Protein AF-A0A0V0STB3-F1 (afdb_monomer_lite)

Sequence (119 aa):
LNRLLAELDELCTSSADVFEVEEQVSLIEQSFRVADALQTEVELDLEGEERQAAIDDWALCRQNYRVGKARARARMVEARGEGPIGSGSVSPGMPAVRSSNGRLPEITLPKFTGKVLEF

Structure (mmCIF, N/CA/C/O backbone):
data_AF-A0A0V0STB3-F1
#
_entry.id   AF-A0A0V0STB3-F1
#
loop_
_atom_site.group_PDB
_atom_site.id
_atom_site.type_symbol
_atom_site.label_atom_id
_atom_site.label_alt_i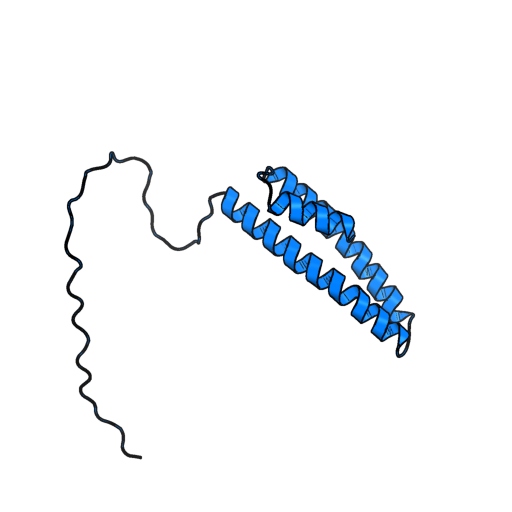d
_atom_site.label_comp_id
_atom_site.label_asym_id
_atom_site.label_entity_id
_atom_site.label_seq_id
_atom_site.pdbx_PDB_ins_code
_atom_site.Cartn_x
_atom_site.Cartn_y
_atom_site.Cartn_z
_atom_site.occupancy
_atom_site.B_iso_or_equiv
_atom_site.auth_seq_id
_atom_site.auth_comp_id
_atom_site.auth_asym_id
_atom_site.auth_atom_id
_atom_site.pdbx_PDB_model_num
ATOM 1 N N . LEU A 1 1 ? -1.224 7.876 1.155 1.00 81.69 1 LEU A N 1
ATOM 2 C CA . LEU A 1 1 ? -0.868 6.565 0.566 1.00 81.69 1 LEU A CA 1
ATOM 3 C C . LEU A 1 1 ? -1.519 6.333 -0.799 1.00 81.69 1 LEU A C 1
ATOM 5 O O . LEU A 1 1 ? -0.787 6.114 -1.749 1.00 81.69 1 LEU A O 1
ATOM 9 N N . ASN A 1 2 ? -2.843 6.470 -0.941 1.00 82.88 2 ASN A N 1
ATOM 10 C CA . ASN A 1 2 ? -3.529 6.265 -2.232 1.00 82.88 2 ASN A CA 1
ATOM 11 C C . ASN A 1 2 ? -2.978 7.122 -3.388 1.00 82.88 2 ASN A C 1
ATOM 13 O O . ASN A 1 2 ? -2.824 6.613 -4.491 1.00 82.88 2 ASN A O 1
ATOM 17 N N . ARG A 1 3 ? -2.599 8.383 -3.129 1.00 85.06 3 ARG A N 1
ATOM 18 C CA . ARG A 1 3 ? -1.936 9.233 -4.135 1.00 85.06 3 ARG A CA 1
ATOM 19 C C . ARG A 1 3 ? -0.596 8.654 -4.608 1.00 85.06 3 ARG A C 1
ATOM 21 O O . ARG A 1 3 ? -0.379 8.538 -5.802 1.00 85.06 3 ARG A O 1
ATOM 28 N N . LEU A 1 4 ? 0.250 8.211 -3.673 1.00 80.94 4 LEU A N 1
ATOM 29 C CA . LEU A 1 4 ? 1.544 7.585 -3.983 1.00 80.94 4 LEU A CA 1
ATOM 30 C C . LEU A 1 4 ? 1.372 6.270 -4.759 1.00 80.94 4 LEU A C 1
ATOM 32 O O . LEU A 1 4 ? 2.168 5.966 -5.638 1.00 80.94 4 LEU A O 1
ATOM 36 N N . LEU A 1 5 ? 0.324 5.495 -4.448 1.00 84.00 5 LEU A N 1
ATOM 37 C CA . LEU A 1 5 ? -0.010 4.269 -5.180 1.00 84.00 5 LEU A CA 1
ATOM 38 C C . LEU A 1 5 ? -0.420 4.563 -6.627 1.00 84.00 5 LEU A C 1
ATOM 40 O O . LEU A 1 5 ? -0.013 3.833 -7.525 1.00 84.00 5 LEU A O 1
ATOM 44 N N . ALA A 1 6 ? -1.193 5.628 -6.850 1.00 86.06 6 ALA A N 1
ATOM 45 C CA . ALA A 1 6 ? -1.572 6.062 -8.191 1.00 86.06 6 ALA A CA 1
ATOM 46 C C . ALA A 1 6 ? -0.360 6.570 -8.990 1.00 86.06 6 ALA A C 1
ATOM 48 O O . ALA A 1 6 ? -0.176 6.163 -10.132 1.00 86.06 6 ALA A O 1
ATOM 49 N N . GLU A 1 7 ? 0.501 7.382 -8.366 1.00 82.88 7 GLU A N 1
ATOM 50 C CA . GLU A 1 7 ? 1.758 7.855 -8.966 1.00 82.88 7 GLU A CA 1
ATOM 51 C C . GLU A 1 7 ? 2.669 6.675 -9.364 1.00 82.88 7 GLU A C 1
ATOM 53 O O . GLU A 1 7 ? 3.249 6.674 -10.448 1.00 82.88 7 GLU A O 1
ATOM 58 N N . LEU A 1 8 ? 2.761 5.629 -8.529 1.00 83.19 8 LEU A N 1
ATOM 59 C CA . LEU A 1 8 ? 3.516 4.420 -8.871 1.00 83.19 8 LEU A CA 1
ATOM 60 C C . LEU A 1 8 ? 2.915 3.685 -10.077 1.00 83.19 8 LEU A C 1
ATOM 62 O O . LEU A 1 8 ? 3.667 3.219 -10.931 1.00 83.19 8 LEU A O 1
ATOM 66 N N . ASP A 1 9 ? 1.588 3.554 -10.155 1.00 84.00 9 ASP A N 1
ATOM 67 C CA . ASP A 1 9 ? 0.941 2.872 -11.283 1.00 84.00 9 ASP A CA 1
ATOM 68 C C . ASP A 1 9 ? 1.150 3.628 -12.603 1.00 84.00 9 ASP A C 1
ATOM 70 O O . ASP A 1 9 ? 1.455 3.020 -13.630 1.00 84.00 9 ASP A O 1
ATOM 74 N N . GLU A 1 10 ? 1.090 4.959 -12.565 1.00 84.12 10 GLU A N 1
ATOM 75 C CA . GLU A 1 10 ? 1.398 5.812 -13.713 1.00 84.12 10 GLU A CA 1
ATOM 76 C C . GLU A 1 10 ? 2.850 5.620 -14.181 1.00 84.12 10 GLU A C 1
ATOM 78 O O . GLU A 1 10 ? 3.084 5.329 -15.357 1.00 84.12 10 GLU A O 1
ATOM 83 N N . LEU A 1 11 ? 3.822 5.660 -13.264 1.00 80.75 11 LEU A N 1
ATOM 84 C CA . LEU A 1 11 ? 5.234 5.396 -13.576 1.00 80.75 11 LEU A CA 1
ATOM 85 C C . LEU A 1 11 ? 5.474 3.973 -14.104 1.00 80.75 11 LEU A C 1
ATOM 87 O O . LEU A 1 11 ? 6.354 3.750 -14.931 1.00 80.75 11 LEU A O 1
ATOM 91 N N . CYS A 1 12 ? 4.667 2.998 -13.679 1.00 77.06 12 CYS A N 1
ATOM 92 C CA . CYS A 1 12 ? 4.740 1.633 -14.200 1.00 77.06 12 CYS A CA 1
ATOM 93 C C . CYS A 1 12 ? 4.211 1.499 -15.637 1.00 77.06 12 CYS A C 1
ATOM 95 O O . CYS A 1 12 ? 4.548 0.530 -16.324 1.00 77.06 12 CYS A O 1
ATOM 97 N N . THR A 1 13 ? 3.372 2.426 -16.101 1.00 80.38 13 THR A N 1
ATOM 98 C CA . THR A 1 13 ? 2.782 2.391 -17.451 1.00 80.38 13 THR A CA 1
ATOM 99 C C . THR A 1 13 ? 3.504 3.305 -18.442 1.00 80.38 13 THR A C 1
ATOM 101 O O . THR A 1 13 ? 3.529 3.001 -19.636 1.00 80.38 13 THR A O 1
ATOM 104 N N . SER A 1 14 ? 4.139 4.377 -17.968 1.00 73.81 14 SER A N 1
ATOM 105 C CA . SER A 1 14 ? 4.946 5.295 -18.779 1.00 73.81 14 SER A CA 1
ATOM 106 C C . SER A 1 14 ? 6.340 4.729 -19.087 1.00 73.81 14 SER A C 1
ATOM 108 O O . SER A 1 14 ? 6.758 3.739 -18.497 1.00 73.81 14 SER A O 1
ATOM 110 N N . SER A 1 15 ? 7.102 5.333 -20.010 1.00 65.75 15 SER A N 1
ATOM 111 C CA . SER A 1 15 ? 8.505 4.959 -20.284 1.00 65.75 15 SER A CA 1
ATOM 112 C C . SER A 1 15 ? 9.487 5.480 -19.219 1.00 65.75 15 SER A C 1
ATOM 114 O O . SER A 1 15 ? 10.592 5.886 -19.574 1.00 65.75 15 SER A O 1
ATOM 116 N N . ALA A 1 16 ? 9.067 5.529 -17.950 1.00 72.19 16 ALA A N 1
ATOM 117 C CA . ALA A 1 16 ? 9.882 6.012 -16.839 1.00 72.19 16 ALA A CA 1
ATOM 118 C C . ALA A 1 16 ? 11.181 5.207 -16.700 1.00 72.19 16 ALA A C 1
ATOM 120 O O . ALA A 1 16 ? 11.212 4.004 -17.006 1.00 72.19 16 ALA A O 1
ATOM 121 N N . ASP A 1 17 ? 12.234 5.885 -16.243 1.00 81.62 17 ASP A N 1
ATOM 122 C CA . ASP A 1 17 ? 13.533 5.264 -15.998 1.00 81.62 17 ASP A CA 1
ATOM 123 C C . ASP A 1 17 ? 13.428 4.254 -14.843 1.00 81.62 17 ASP A C 1
ATOM 125 O O . ASP A 1 17 ? 12.660 4.429 -13.894 1.00 81.62 17 ASP A O 1
ATOM 129 N N . VAL A 1 18 ? 14.205 3.171 -14.913 1.00 82.75 18 VAL A N 1
ATOM 130 C CA . VAL A 1 18 ? 14.214 2.121 -13.882 1.00 82.75 18 VAL A CA 1
ATOM 131 C C . VAL A 1 18 ? 14.560 2.697 -12.511 1.00 82.75 18 VAL A C 1
ATOM 133 O O . VAL A 1 18 ? 13.958 2.292 -11.520 1.00 82.75 18 VAL A O 1
ATOM 136 N N . PHE A 1 19 ? 15.478 3.661 -12.452 1.00 85.00 19 PHE A N 1
ATOM 137 C CA . PHE A 1 19 ? 15.886 4.317 -11.217 1.00 85.00 19 PHE A CA 1
ATOM 138 C C . PHE A 1 19 ? 14.741 5.117 -10.578 1.00 85.00 19 PHE A C 1
ATOM 140 O O . PHE A 1 19 ? 14.548 5.046 -9.367 1.00 85.00 19 PHE A O 1
ATOM 147 N N . GLU A 1 20 ? 13.931 5.813 -11.382 1.00 86.06 20 GLU A N 1
ATOM 148 C CA . GLU A 1 20 ? 12.760 6.561 -10.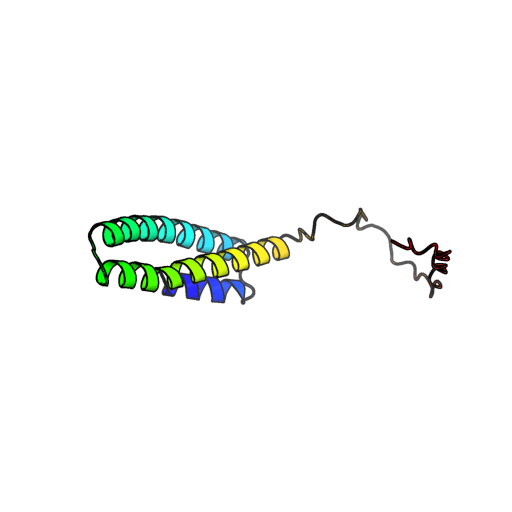898 1.00 86.06 20 GLU A CA 1
ATOM 149 C C . GLU A 1 20 ? 11.703 5.615 -10.313 1.00 86.06 20 GLU A C 1
ATOM 151 O O . GLU A 1 20 ? 11.121 5.878 -9.258 1.00 86.06 20 GLU A O 1
ATOM 156 N N . VAL A 1 21 ? 11.488 4.467 -10.964 1.00 86.25 21 VAL A N 1
ATOM 157 C CA . VAL A 1 21 ? 10.587 3.426 -10.453 1.00 86.25 21 VAL A CA 1
ATOM 158 C C . VAL A 1 21 ? 11.134 2.821 -9.151 1.00 86.25 21 VAL A C 1
ATOM 160 O O . VAL A 1 21 ? 10.365 2.604 -8.215 1.00 86.25 21 VAL A O 1
ATOM 163 N N . GLU A 1 22 ? 12.445 2.582 -9.042 1.00 88.31 22 GLU A N 1
ATOM 164 C CA . GLU A 1 22 ? 13.094 2.058 -7.827 1.00 88.31 22 GLU A CA 1
ATOM 165 C C . GLU A 1 22 ? 13.000 3.013 -6.635 1.00 88.31 22 GLU A C 1
ATOM 167 O O . GLU A 1 22 ? 12.688 2.586 -5.513 1.00 88.31 22 GLU A O 1
ATOM 172 N N . GLU A 1 23 ? 13.245 4.302 -6.866 1.00 90.94 23 GLU A N 1
ATOM 173 C CA . GLU A 1 23 ? 13.125 5.337 -5.843 1.00 90.94 23 GLU A CA 1
ATOM 174 C C . GLU A 1 23 ? 11.677 5.434 -5.347 1.00 90.94 23 GLU A C 1
ATOM 176 O O . GLU A 1 23 ? 11.426 5.373 -4.138 1.00 90.94 23 GLU A O 1
ATOM 181 N N . GLN A 1 24 ? 10.709 5.466 -6.269 1.00 88.19 24 GLN A N 1
ATOM 182 C CA . GLN A 1 24 ? 9.294 5.538 -5.911 1.00 88.19 24 GLN A CA 1
ATOM 183 C C . GLN A 1 24 ? 8.823 4.283 -5.162 1.00 88.19 24 GLN A C 1
ATOM 185 O O . GLN A 1 24 ? 8.087 4.385 -4.174 1.00 88.19 24 GLN A O 1
ATOM 190 N N . VAL A 1 25 ? 9.274 3.091 -5.575 1.00 91.06 25 VAL A N 1
ATOM 191 C CA . VAL A 1 25 ? 9.019 1.842 -4.839 1.00 91.06 25 VAL A CA 1
ATOM 192 C C . VAL A 1 25 ? 9.613 1.916 -3.430 1.00 91.06 25 VAL A C 1
ATOM 194 O O . VAL A 1 25 ? 8.966 1.515 -2.466 1.00 91.06 25 VAL A O 1
ATOM 197 N N . SER A 1 26 ? 10.813 2.463 -3.262 1.00 92.94 26 SER A N 1
ATOM 198 C CA . SER A 1 26 ? 11.435 2.584 -1.939 1.00 92.94 26 SER A CA 1
ATOM 199 C C . SER A 1 26 ? 10.647 3.525 -1.019 1.00 92.94 26 SER A C 1
ATOM 201 O O . SER A 1 26 ? 10.366 3.179 0.136 1.00 92.94 26 SER A O 1
ATOM 203 N N . LEU A 1 27 ? 10.221 4.680 -1.542 1.00 92.38 27 LEU A N 1
ATOM 204 C CA . LEU A 1 27 ? 9.424 5.665 -0.809 1.00 92.38 27 LEU A CA 1
ATOM 205 C C . LEU A 1 27 ? 8.070 5.093 -0.371 1.00 92.38 27 LEU A C 1
ATOM 207 O O . LEU A 1 27 ? 7.648 5.259 0.782 1.00 92.38 27 LEU A O 1
ATOM 211 N N . ILE A 1 28 ? 7.383 4.393 -1.276 1.00 92.69 28 ILE A N 1
ATOM 212 C CA . ILE A 1 28 ? 6.073 3.821 -0.974 1.00 92.69 28 ILE A CA 1
ATOM 21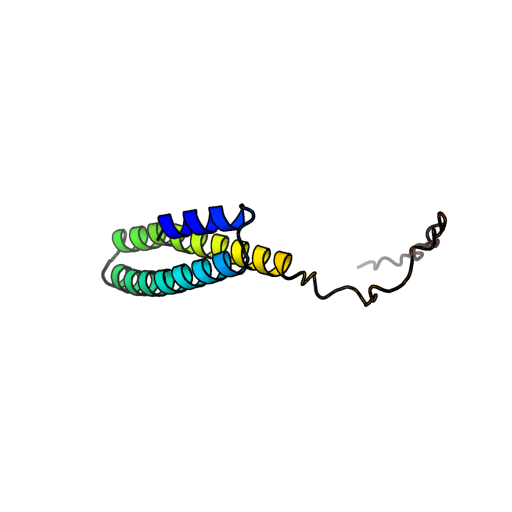3 C C . ILE A 1 28 ? 6.180 2.627 -0.029 1.00 92.69 28 ILE A C 1
ATOM 215 O O . ILE A 1 28 ? 5.337 2.490 0.852 1.00 92.69 28 ILE A O 1
ATOM 219 N N . GLU A 1 29 ? 7.221 1.796 -0.145 1.00 94.44 29 GLU A N 1
ATOM 220 C CA . GLU A 1 29 ? 7.460 0.682 0.773 1.00 94.44 29 GLU A CA 1
ATOM 221 C C . GLU A 1 29 ? 7.689 1.189 2.204 1.00 94.44 29 GLU A C 1
ATOM 223 O O . GLU A 1 29 ? 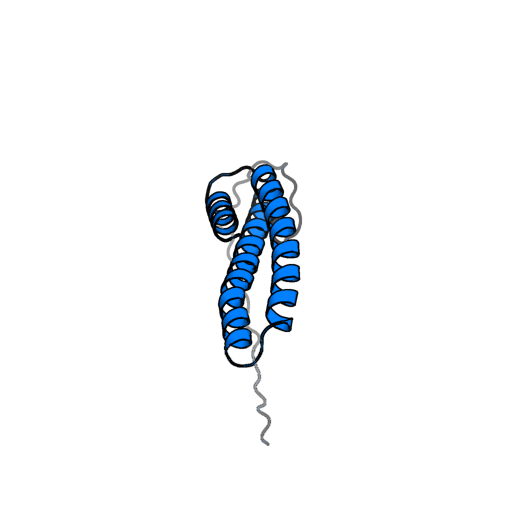7.138 0.628 3.152 1.00 94.44 29 GLU A O 1
ATOM 228 N N . GLN A 1 30 ? 8.471 2.260 2.378 1.00 95.69 30 GLN A N 1
ATOM 229 C CA . GLN A 1 30 ? 8.676 2.875 3.690 1.00 95.69 30 GLN A CA 1
ATOM 230 C C . GLN A 1 30 ? 7.380 3.467 4.248 1.00 95.69 30 GLN A C 1
ATOM 232 O O . GLN A 1 30 ? 7.006 3.159 5.380 1.00 95.69 30 GLN A O 1
ATOM 237 N N . SER A 1 31 ? 6.682 4.270 3.444 1.00 93.31 31 SER A N 1
ATOM 238 C CA . SER A 1 31 ? 5.418 4.902 3.838 1.00 93.31 31 SER A CA 1
ATOM 239 C C . SER A 1 31 ? 4.356 3.863 4.204 1.00 93.31 31 SER A C 1
ATOM 241 O O . SER A 1 31 ? 3.640 4.026 5.189 1.00 93.31 31 SER A O 1
ATOM 243 N N . PHE A 1 32 ? 4.279 2.772 3.438 1.00 94.81 32 PHE A N 1
ATOM 244 C CA . PHE A 1 32 ? 3.354 1.675 3.686 1.00 94.81 32 PHE A CA 1
ATOM 245 C C . PHE A 1 32 ? 3.661 0.968 5.004 1.00 94.81 32 PHE A C 1
ATOM 247 O O . PHE A 1 32 ? 2.743 0.747 5.778 1.00 94.81 32 PHE A O 1
ATOM 254 N N . ARG A 1 33 ? 4.932 0.657 5.304 1.00 96.12 33 ARG A N 1
ATOM 255 C CA . ARG A 1 33 ? 5.300 0.005 6.577 1.00 96.12 33 ARG A CA 1
ATOM 256 C C . ARG A 1 33 ? 4.870 0.819 7.795 1.00 96.12 33 ARG A C 1
ATOM 258 O O . ARG A 1 33 ? 4.354 0.249 8.748 1.00 96.12 33 ARG A O 1
ATOM 265 N N . VAL A 1 34 ? 5.082 2.135 7.759 1.00 97.19 34 VAL A N 1
ATOM 266 C CA . VAL A 1 34 ? 4.673 3.030 8.853 1.00 97.19 34 VAL A CA 1
ATOM 267 C C . VAL A 1 34 ? 3.151 3.064 8.974 1.00 97.19 34 VAL A C 1
ATOM 269 O O . VAL A 1 34 ? 2.624 2.910 10.070 1.00 97.19 34 VAL A O 1
ATOM 272 N N . ALA A 1 35 ? 2.444 3.224 7.854 1.00 95.88 35 ALA A N 1
ATOM 273 C CA . ALA A 1 35 ? 0.987 3.275 7.860 1.00 95.88 35 ALA A CA 1
ATOM 274 C C . ALA A 1 35 ? 0.347 1.948 8.301 1.00 95.88 35 ALA A C 1
ATOM 276 O O . ALA A 1 35 ? -0.627 1.973 9.038 1.00 95.88 35 ALA A O 1
ATOM 277 N N . ASP A 1 36 ? 0.900 0.802 7.898 1.00 96.69 36 ASP A N 1
ATOM 278 C CA . ASP A 1 36 ? 0.389 -0.529 8.254 1.00 96.69 36 ASP A CA 1
ATOM 279 C C . ASP A 1 36 ? 0.592 -0.843 9.748 1.00 96.69 36 ASP A C 1
ATOM 281 O O . ASP A 1 36 ? -0.281 -1.433 10.383 1.00 96.69 36 ASP A O 1
ATOM 285 N N . ALA A 1 37 ? 1.704 -0.383 10.336 1.00 97.12 37 ALA A N 1
ATOM 286 C CA . ALA A 1 37 ? 1.929 -0.468 11.778 1.00 97.12 37 ALA A CA 1
ATOM 287 C C . ALA A 1 37 ? 0.915 0.383 12.559 1.00 97.12 37 ALA A C 1
ATOM 289 O O . ALA A 1 37 ? 0.244 -0.134 13.447 1.00 97.12 37 ALA A O 1
ATOM 290 N N . LEU A 1 38 ? 0.741 1.652 12.172 1.00 96.81 38 LEU A N 1
ATOM 291 C CA . LEU A 1 38 ? -0.253 2.538 12.789 1.00 96.81 38 LEU A CA 1
ATOM 292 C C . LEU A 1 38 ? -1.680 2.012 12.609 1.00 96.81 38 LEU A C 1
ATOM 294 O O . LEU A 1 38 ? -2.485 2.083 13.530 1.00 96.81 38 LEU A O 1
ATOM 298 N N . GLN A 1 39 ? -1.999 1.449 11.443 1.00 97.75 39 GLN A N 1
ATOM 299 C CA . GLN A 1 39 ? -3.306 0.847 11.215 1.00 97.75 39 GLN A CA 1
ATOM 300 C C . GLN A 1 39 ? -3.534 -0.355 12.134 1.00 97.75 39 GLN A C 1
ATOM 302 O O . GLN A 1 39 ? -4.638 -0.527 12.634 1.00 97.75 39 GLN A O 1
ATOM 307 N N . THR A 1 40 ? -2.506 -1.167 12.385 1.00 96.62 40 THR A N 1
ATOM 308 C CA . THR A 1 40 ? -2.612 -2.287 13.329 1.00 96.62 40 THR A CA 1
ATOM 309 C C . THR A 1 40 ? -2.923 -1.792 14.744 1.00 96.62 40 THR A C 1
ATOM 311 O O . THR A 1 40 ? -3.725 -2.415 15.430 1.00 96.62 40 THR A O 1
ATOM 314 N N . GLU A 1 41 ? -2.342 -0.668 15.174 1.00 97.56 41 GLU A N 1
ATOM 315 C CA . GLU A 1 41 ? -2.675 -0.034 16.461 1.00 97.56 41 GLU A CA 1
ATOM 316 C C . GLU A 1 41 ? -4.138 0.436 16.489 1.00 97.56 41 GLU A C 1
ATOM 318 O O . GLU A 1 41 ? -4.876 0.070 17.399 1.00 97.56 41 GLU A O 1
ATOM 323 N N . VAL A 1 42 ? -4.600 1.129 15.442 1.00 96.19 42 VAL A N 1
ATOM 324 C CA . VAL A 1 42 ? -6.010 1.546 15.315 1.00 96.19 42 VAL A CA 1
ATOM 325 C C . VAL A 1 42 ? -6.955 0.341 15.346 1.00 96.19 42 VAL A C 1
ATOM 327 O O . VAL A 1 42 ? -7.946 0.351 16.064 1.00 96.19 42 VAL A O 1
ATOM 330 N N . GLU A 1 43 ? -6.654 -0.730 14.610 1.00 97.19 43 GLU A N 1
ATOM 331 C CA . GLU A 1 43 ? -7.460 -1.957 14.603 1.00 97.19 43 GLU A CA 1
ATOM 332 C C . GLU A 1 43 ? -7.482 -2.667 15.974 1.00 97.19 43 GLU A C 1
ATOM 334 O O . GLU A 1 43 ? -8.380 -3.474 16.212 1.00 97.19 43 GLU A O 1
ATOM 339 N N . LEU A 1 44 ? -6.504 -2.436 16.858 1.00 96.94 44 LEU A N 1
ATOM 340 C CA . LEU A 1 44 ? -6.475 -2.997 18.216 1.00 96.94 44 LEU A CA 1
ATOM 341 C C . LEU A 1 44 ? -7.266 -2.154 19.221 1.00 96.94 44 LEU A C 1
ATOM 343 O O . LEU A 1 44 ? -7.821 -2.721 20.159 1.00 96.94 44 LEU A O 1
ATOM 347 N N . ASP A 1 45 ? -7.328 -0.840 19.010 1.00 97.69 45 ASP A N 1
ATOM 348 C CA . ASP A 1 45 ? -8.075 0.095 19.860 1.00 97.69 45 ASP A CA 1
ATOM 349 C C . ASP A 1 45 ? -9.590 0.078 19.583 1.00 97.69 45 ASP A C 1
ATOM 351 O O . ASP A 1 45 ? -10.379 0.604 20.370 1.00 97.69 45 ASP A O 1
ATOM 355 N N . LEU A 1 46 ? -10.004 -0.532 18.469 1.00 97.69 46 LEU A N 1
ATOM 356 C CA . LEU A 1 46 ? -11.396 -0.664 18.045 1.00 97.69 46 LEU A CA 1
ATOM 357 C C . LEU A 1 46 ? -11.982 -2.039 18.389 1.00 97.69 46 LEU A C 1
ATOM 359 O O . LEU A 1 46 ? -11.288 -3.056 18.409 1.00 97.69 46 LEU A O 1
ATOM 363 N N . GLU A 1 47 ? -13.304 -2.099 18.554 1.00 97.69 47 GLU A N 1
ATOM 364 C CA . GLU A 1 47 ? -14.034 -3.342 18.826 1.00 97.69 47 GLU A CA 1
ATOM 365 C C . GLU A 1 47 ? -15.193 -3.570 17.843 1.00 97.69 47 GLU A C 1
ATOM 367 O O . GLU A 1 47 ? -15.669 -2.659 17.164 1.00 97.69 47 GLU A O 1
ATOM 372 N N . GLY A 1 48 ? -15.655 -4.822 17.765 1.00 97.56 48 GLY A N 1
ATOM 373 C CA . GLY A 1 48 ? -16.869 -5.195 17.039 1.00 97.56 48 GLY A CA 1
ATOM 374 C C . GLY A 1 48 ? -16.884 -4.763 15.569 1.00 97.56 48 GLY A C 1
ATOM 375 O O . GLY A 1 48 ? -15.955 -5.041 14.810 1.00 97.56 48 GLY A O 1
ATOM 376 N N . GLU A 1 49 ? -17.976 -4.113 15.167 1.00 98.00 49 GLU A N 1
ATOM 377 C CA . GLU A 1 49 ? -18.201 -3.665 13.788 1.00 98.00 49 GLU A CA 1
ATOM 378 C C . GLU A 1 49 ? -17.232 -2.557 13.361 1.00 98.00 49 GLU A C 1
ATOM 380 O O . GLU A 1 49 ? -16.816 -2.533 12.206 1.00 98.00 49 GLU A O 1
ATOM 385 N N . GLU A 1 50 ? -16.820 -1.680 14.280 1.00 97.00 50 GLU A N 1
ATOM 386 C CA . GLU A 1 50 ? -15.901 -0.575 13.980 1.00 97.00 50 GLU A CA 1
ATOM 387 C C . GLU A 1 50 ? -14.511 -1.102 13.612 1.00 97.00 50 GLU A C 1
ATOM 389 O O . GLU A 1 50 ? -13.915 -0.688 12.616 1.00 97.00 50 GLU A O 1
ATOM 394 N N . ARG A 1 51 ? -14.038 -2.111 14.354 1.00 97.94 51 ARG A N 1
ATOM 395 C CA . ARG A 1 51 ? -12.807 -2.830 14.019 1.00 97.94 51 ARG A CA 1
ATOM 396 C C . ARG A 1 51 ? -12.902 -3.508 12.657 1.00 97.94 51 ARG A C 1
ATOM 398 O O . ARG A 1 51 ? -11.963 -3.434 11.868 1.00 97.94 51 ARG A O 1
ATOM 405 N N . GLN A 1 52 ? -14.020 -4.180 12.384 1.00 98.12 52 GLN A N 1
ATOM 406 C CA . GLN A 1 52 ? -14.207 -4.879 11.115 1.00 98.12 52 GLN A CA 1
ATOM 407 C C . GLN A 1 52 ? -14.231 -3.898 9.935 1.00 98.12 52 GLN A C 1
ATOM 409 O O . GLN A 1 52 ? -13.564 -4.146 8.934 1.00 98.12 52 GLN A O 1
ATOM 414 N N . ALA A 1 53 ? -14.902 -2.753 10.082 1.00 96.31 53 ALA A N 1
ATOM 415 C CA . ALA A 1 53 ? -14.901 -1.694 9.080 1.00 96.31 53 ALA A CA 1
ATOM 416 C C . ALA A 1 53 ? -13.484 -1.155 8.818 1.00 96.31 53 ALA A C 1
ATOM 418 O O . ALA A 1 53 ? -13.077 -1.047 7.665 1.00 96.31 53 ALA A O 1
ATOM 419 N N . ALA A 1 54 ? -12.692 -0.904 9.868 1.00 95.62 54 ALA A N 1
ATOM 420 C CA . ALA A 1 54 ? -11.305 -0.458 9.723 1.00 95.62 54 ALA A CA 1
ATOM 421 C C . ALA A 1 54 ? -10.419 -1.494 8.998 1.00 95.62 54 ALA A C 1
ATOM 423 O O . ALA A 1 54 ? -9.593 -1.130 8.154 1.00 95.62 54 ALA A O 1
ATOM 424 N N . ILE A 1 55 ? -10.607 -2.787 9.291 1.00 96.94 55 ILE A N 1
ATOM 425 C CA . ILE A 1 55 ? -9.916 -3.889 8.605 1.00 96.94 55 ILE A CA 1
ATOM 426 C C . ILE A 1 55 ? -10.287 -3.917 7.119 1.00 96.94 55 ILE A C 1
ATOM 428 O O . ILE A 1 55 ? -9.394 -4.042 6.270 1.00 96.94 55 ILE A O 1
ATOM 432 N N . ASP A 1 56 ? -11.579 -3.822 6.810 1.00 96.75 56 ASP A N 1
ATOM 433 C CA . ASP A 1 56 ? -12.104 -3.910 5.448 1.00 96.75 56 ASP A CA 1
ATOM 434 C C . ASP A 1 56 ? -11.665 -2.703 4.607 1.00 96.75 56 ASP A C 1
ATOM 436 O O . ASP A 1 56 ? -11.148 -2.874 3.497 1.00 96.75 56 ASP A O 1
ATOM 440 N N . ASP A 1 57 ? -11.742 -1.496 5.170 1.00 94.25 57 ASP A N 1
ATOM 441 C CA . ASP A 1 57 ? -11.266 -0.266 4.535 1.00 94.25 57 ASP A CA 1
ATOM 442 C C . ASP A 1 57 ? -9.766 -0.347 4.217 1.00 94.25 57 ASP A C 1
ATOM 444 O O . ASP A 1 57 ? -9.319 -0.010 3.110 1.00 94.25 57 ASP A O 1
ATOM 448 N N . TRP A 1 58 ? -8.957 -0.860 5.150 1.00 96.06 58 TRP A N 1
ATOM 449 C CA . TRP A 1 58 ? -7.522 -1.010 4.924 1.00 96.06 58 TRP A CA 1
ATOM 450 C C . TRP A 1 58 ? -7.166 -2.189 4.007 1.00 96.06 58 TRP A C 1
ATOM 452 O O . TRP A 1 58 ? -6.130 -2.169 3.332 1.00 96.06 58 TRP A O 1
ATOM 462 N N . ALA A 1 59 ? -8.015 -3.218 3.915 1.00 96.00 59 ALA A N 1
ATOM 463 C CA . ALA A 1 59 ? -7.790 -4.374 3.046 1.00 96.00 59 ALA A CA 1
ATOM 464 C C . ALA A 1 59 ? -7.611 -3.964 1.577 1.00 96.00 59 ALA A C 1
ATOM 466 O O . ALA A 1 59 ? -6.693 -4.465 0.914 1.00 96.00 59 ALA A O 1
ATOM 467 N N . LEU A 1 60 ? -8.406 -2.999 1.104 1.00 90.81 60 LEU A N 1
ATOM 468 C CA . LEU A 1 60 ? -8.271 -2.443 -0.242 1.00 90.81 60 LEU A CA 1
ATOM 469 C C . LEU A 1 60 ? -6.905 -1.770 -0.441 1.00 90.81 60 LEU A C 1
ATOM 471 O O . LEU A 1 60 ? -6.238 -1.983 -1.456 1.00 90.81 60 LEU A O 1
ATOM 475 N N . CYS A 1 61 ? -6.438 -1.005 0.548 1.00 90.94 61 CYS A N 1
ATOM 476 C CA . CYS A 1 61 ? -5.133 -0.351 0.478 1.00 90.94 61 CYS A CA 1
ATOM 477 C C . CYS A 1 61 ? -3.985 -1.373 0.412 1.00 90.94 61 CYS A C 1
ATOM 479 O O . CYS A 1 61 ? -3.098 -1.275 -0.444 1.00 90.94 61 CYS A O 1
ATOM 481 N N . ARG A 1 62 ? -4.046 -2.422 1.246 1.00 94.31 62 ARG A N 1
ATOM 482 C CA . ARG A 1 62 ? -3.081 -3.534 1.237 1.00 94.31 62 ARG A CA 1
ATOM 483 C C . ARG A 1 62 ? -3.065 -4.266 -0.105 1.00 94.31 62 ARG A C 1
ATOM 485 O O . ARG A 1 62 ? -1.996 -4.644 -0.585 1.00 94.31 62 ARG A O 1
ATOM 492 N N . GLN A 1 63 ? -4.227 -4.487 -0.718 1.00 94.69 63 GLN A N 1
ATOM 493 C CA . GLN A 1 63 ? -4.323 -5.109 -2.040 1.00 94.69 63 GLN A CA 1
ATOM 494 C C . GLN A 1 63 ? -3.662 -4.240 -3.116 1.00 94.69 63 GLN A C 1
ATOM 496 O O . GLN A 1 63 ? -2.789 -4.732 -3.833 1.00 94.69 63 GLN A O 1
ATOM 501 N N . ASN A 1 64 ? -4.020 -2.957 -3.186 1.00 91.31 64 ASN A N 1
ATOM 502 C CA . ASN A 1 64 ? -3.482 -2.024 -4.177 1.00 91.31 64 ASN A CA 1
ATOM 503 C C . ASN A 1 64 ? -1.960 -1.902 -4.078 1.00 91.31 64 ASN A C 1
ATOM 505 O O . ASN A 1 64 ? -1.265 -1.949 -5.092 1.00 91.31 64 ASN A O 1
ATOM 509 N N . TYR A 1 65 ? -1.426 -1.841 -2.858 1.00 92.69 65 TYR A N 1
ATOM 510 C CA . TYR A 1 65 ? 0.015 -1.849 -2.632 1.00 92.69 65 TYR A CA 1
ATOM 511 C C . TYR A 1 65 ? 0.696 -3.117 -3.159 1.00 92.69 65 TYR A C 1
ATOM 513 O O . TYR A 1 65 ? 1.702 -3.017 -3.862 1.00 92.69 65 TYR A O 1
ATOM 521 N N . ARG A 1 66 ? 0.149 -4.312 -2.884 1.00 94.44 66 ARG A N 1
ATOM 522 C CA . ARG A 1 66 ? 0.721 -5.573 -3.395 1.00 94.44 66 ARG A CA 1
ATOM 523 C C . ARG A 1 66 ? 0.742 -5.606 -4.922 1.00 94.44 66 ARG A C 1
ATOM 525 O O . ARG A 1 66 ? 1.759 -5.983 -5.500 1.00 94.44 66 ARG A O 1
ATOM 532 N N . VAL A 1 67 ? -0.355 -5.197 -5.559 1.00 93.31 67 VAL A N 1
ATOM 533 C CA . VAL A 1 67 ? -0.479 -5.173 -7.024 1.00 93.31 67 VAL A CA 1
ATOM 534 C C . VAL A 1 67 ? 0.496 -4.169 -7.640 1.00 93.31 67 VAL A C 1
ATOM 536 O O . VAL A 1 67 ? 1.272 -4.546 -8.517 1.00 93.31 67 VAL A O 1
ATOM 539 N N . GLY A 1 68 ? 0.513 -2.925 -7.152 1.00 90.31 68 GLY A N 1
ATOM 540 C CA . GLY A 1 68 ? 1.407 -1.880 -7.659 1.00 90.31 68 GLY A CA 1
ATOM 541 C C . GLY A 1 68 ? 2.882 -2.249 -7.494 1.00 90.31 68 GLY A C 1
ATOM 542 O O . GLY A 1 68 ? 3.663 -2.159 -8.439 1.00 90.31 68 GLY A O 1
ATOM 543 N N . LYS A 1 69 ? 3.257 -2.785 -6.328 1.00 90.88 69 LYS A N 1
ATOM 544 C CA . LYS A 1 69 ? 4.620 -3.265 -6.065 1.00 90.88 69 LYS A CA 1
ATOM 545 C C . LYS A 1 69 ? 5.029 -4.414 -6.988 1.00 90.88 69 LYS A C 1
ATOM 547 O O . LYS A 1 69 ? 6.164 -4.437 -7.462 1.00 90.88 69 LYS A O 1
ATOM 552 N N . ALA A 1 70 ? 4.138 -5.374 -7.237 1.00 90.94 70 ALA A N 1
ATOM 553 C CA . ALA A 1 70 ? 4.416 -6.478 -8.154 1.00 90.94 70 ALA A CA 1
ATOM 554 C C . ALA A 1 70 ? 4.609 -5.979 -9.594 1.00 90.94 70 ALA A C 1
ATOM 556 O O . ALA A 1 70 ? 5.550 -6.400 -10.263 1.00 90.94 70 ALA A O 1
ATOM 557 N N . ARG A 1 71 ? 3.766 -5.041 -10.041 1.00 91.50 71 ARG A N 1
ATOM 558 C CA . ARG A 1 71 ? 3.861 -4.424 -11.368 1.00 91.50 71 ARG A CA 1
ATOM 559 C C . ARG A 1 71 ? 5.174 -3.663 -11.551 1.00 91.50 71 ARG A C 1
ATOM 561 O O . ARG A 1 71 ? 5.865 -3.888 -12.540 1.00 91.50 71 ARG A O 1
ATOM 568 N N . ALA A 1 72 ? 5.554 -2.843 -10.572 1.00 89.56 72 ALA A N 1
ATOM 569 C CA . ALA A 1 72 ? 6.825 -2.125 -10.590 1.00 89.56 72 ALA A CA 1
ATOM 570 C C . ALA A 1 72 ? 8.011 -3.094 -10.685 1.00 89.56 72 ALA A C 1
ATOM 572 O O . ALA A 1 72 ? 8.897 -2.921 -11.516 1.00 89.56 72 ALA A O 1
ATOM 573 N N . ARG A 1 73 ? 7.995 -4.177 -9.896 1.00 88.50 73 ARG A N 1
ATOM 574 C CA . ARG A 1 73 ? 9.036 -5.217 -9.942 1.00 88.50 73 ARG A CA 1
ATOM 575 C C . ARG A 1 73 ? 9.124 -5.909 -11.294 1.00 88.50 73 ARG A C 1
ATOM 577 O O . ARG A 1 73 ? 10.230 -6.068 -11.796 1.00 88.50 73 ARG A O 1
ATOM 584 N N . ALA A 1 74 ? 7.993 -6.283 -11.885 1.00 88.50 74 ALA A N 1
ATOM 585 C CA . ALA A 1 74 ? 7.969 -6.890 -13.213 1.00 88.50 74 ALA A CA 1
ATOM 586 C C . ALA A 1 74 ? 8.601 -5.961 -14.261 1.00 88.50 74 ALA A C 1
ATOM 588 O O . ALA A 1 74 ? 9.492 -6.382 -14.995 1.00 88.50 74 ALA A O 1
ATOM 589 N N . ARG A 1 75 ? 8.236 -4.674 -14.249 1.00 85.19 75 ARG A N 1
ATOM 590 C CA . ARG A 1 75 ? 8.797 -3.670 -15.160 1.00 85.19 75 ARG A CA 1
ATOM 591 C C . ARG A 1 75 ? 10.309 -3.502 -15.003 1.00 85.19 75 ARG A C 1
ATOM 593 O O . ARG A 1 75 ? 11.026 -3.429 -15.995 1.00 85.19 75 ARG A O 1
ATOM 600 N N . MET A 1 76 ? 10.804 -3.451 -13.767 1.00 85.56 76 MET A N 1
ATOM 601 C CA . MET A 1 76 ? 12.243 -3.341 -13.506 1.00 85.56 76 MET A CA 1
ATOM 602 C C . MET A 1 76 ? 13.010 -4.564 -14.032 1.00 85.56 76 MET A C 1
ATOM 604 O O . MET A 1 76 ? 14.091 -4.403 -14.591 1.00 85.56 76 MET A O 1
ATOM 608 N N . VAL A 1 77 ? 12.449 -5.773 -13.902 1.00 87.00 77 VAL A N 1
ATOM 609 C CA . VAL A 1 77 ? 13.035 -7.011 -14.453 1.00 87.00 77 VAL A CA 1
ATOM 610 C C . VAL A 1 77 ? 13.068 -6.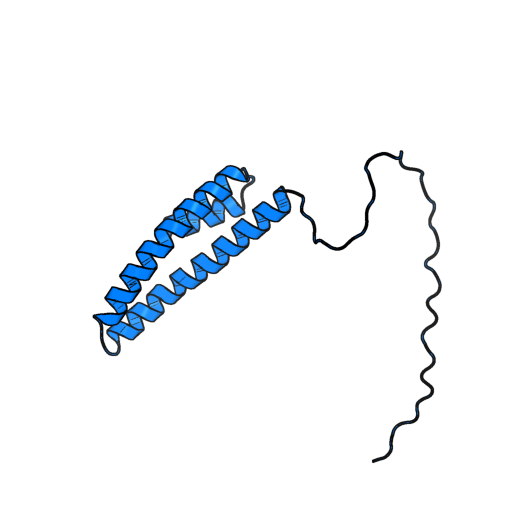974 -15.985 1.00 87.00 77 VAL A C 1
ATOM 612 O O . VAL A 1 77 ? 14.110 -7.247 -16.580 1.00 87.00 77 VAL A O 1
ATOM 615 N N . GLU A 1 78 ? 11.965 -6.571 -16.624 1.00 84.56 78 GLU A N 1
ATOM 616 C CA . GLU A 1 78 ? 11.884 -6.418 -18.084 1.00 84.56 78 GLU A CA 1
ATOM 617 C C . GLU A 1 78 ? 12.918 -5.413 -18.611 1.00 84.56 78 GLU A C 1
ATOM 619 O O . GLU A 1 78 ? 13.637 -5.701 -19.569 1.00 84.56 78 GLU A O 1
ATOM 624 N N . ALA A 1 79 ? 13.040 -4.254 -17.959 1.00 82.62 79 ALA A N 1
ATOM 625 C CA . ALA A 1 79 ? 13.954 -3.192 -18.369 1.00 82.62 79 ALA A CA 1
ATOM 626 C C . ALA A 1 79 ? 15.437 -3.560 -18.193 1.00 82.62 79 ALA A C 1
ATOM 628 O O . ALA A 1 79 ? 16.283 -3.102 -18.960 1.00 82.62 79 ALA A O 1
ATOM 629 N N . ARG A 1 80 ? 15.763 -4.422 -17.222 1.00 82.25 80 ARG A N 1
ATOM 630 C CA . ARG A 1 80 ? 17.122 -4.953 -17.016 1.00 82.25 80 ARG A CA 1
ATOM 631 C C . ARG A 1 80 ? 17.522 -5.998 -18.066 1.00 82.25 80 ARG A C 1
ATOM 633 O O . ARG A 1 80 ? 18.684 -6.391 -18.114 1.00 82.25 80 ARG A O 1
ATOM 640 N N . GLY A 1 81 ? 16.591 -6.439 -18.919 1.00 69.38 81 GLY A N 1
ATOM 641 C CA . GLY A 1 81 ? 16.843 -7.484 -19.915 1.00 69.38 81 GLY A CA 1
ATOM 642 C C . GLY A 1 81 ? 17.062 -8.867 -19.295 1.00 69.38 81 GLY A C 1
ATOM 643 O O . GLY A 1 81 ? 17.516 -9.787 -19.976 1.00 69.38 81 GLY A O 1
ATOM 644 N N . GLU A 1 82 ? 16.727 -9.028 -18.013 1.00 61.69 82 GLU A N 1
ATOM 645 C CA . GLU A 1 82 ? 16.729 -10.305 -17.310 1.00 61.69 82 GLU A CA 1
ATOM 646 C C . GLU A 1 82 ? 15.479 -11.080 -17.741 1.00 61.69 82 GLU A C 1
ATOM 648 O O . GLU A 1 82 ? 14.471 -11.161 -17.041 1.00 61.69 82 GLU A O 1
ATOM 653 N N . GLY A 1 83 ? 15.519 -11.608 -18.967 1.00 55.56 83 GLY A N 1
ATOM 654 C CA . GLY A 1 83 ? 14.523 -12.561 -19.443 1.00 55.56 83 GLY A CA 1
ATOM 655 C C . GLY A 1 83 ? 14.454 -13.783 -18.517 1.00 55.56 83 GLY A C 1
ATOM 656 O O . GLY A 1 83 ? 15.386 -14.019 -17.742 1.00 55.56 83 GLY A O 1
ATOM 657 N N . PRO A 1 84 ? 13.375 -14.587 -18.586 1.00 54.34 84 PRO A N 1
ATOM 658 C CA . PRO A 1 84 ? 13.218 -15.763 -17.738 1.00 54.34 84 PRO A CA 1
ATOM 659 C C . PRO A 1 84 ? 14.506 -16.588 -17.762 1.00 54.34 84 PRO A C 1
ATOM 661 O O . PRO A 1 84 ? 14.985 -16.935 -18.844 1.00 54.34 84 PRO A O 1
ATOM 664 N N . ILE A 1 85 ? 15.081 -16.873 -16.588 1.00 60.84 85 ILE A N 1
ATOM 665 C CA . ILE A 1 85 ? 16.243 -17.758 -16.443 1.00 60.84 85 ILE A CA 1
ATOM 666 C C . ILE A 1 85 ? 15.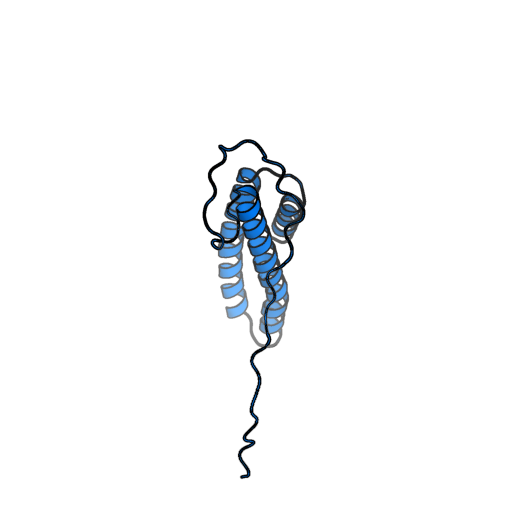809 -19.133 -16.959 1.00 60.84 85 ILE A C 1
ATOM 668 O O . ILE A 1 85 ? 15.214 -19.931 -16.241 1.00 60.84 85 ILE A O 1
ATOM 672 N N . GLY A 1 86 ? 15.997 -19.358 -18.254 1.00 53.19 86 GLY A N 1
ATOM 673 C CA . GLY A 1 86 ? 15.284 -20.418 -18.944 1.00 53.19 86 GLY A CA 1
ATOM 674 C C . GLY A 1 86 ? 15.368 -20.330 -20.459 1.00 53.19 86 GLY A C 1
ATOM 675 O O . GLY A 1 86 ? 14.363 -20.521 -21.126 1.00 53.19 86 GLY A O 1
ATOM 676 N N . SER A 1 87 ? 16.548 -20.064 -21.017 1.00 46.44 87 SER A N 1
ATOM 677 C CA . SER A 1 87 ? 16.948 -20.664 -22.295 1.00 46.44 87 SER A CA 1
ATOM 678 C C . SER A 1 87 ? 18.444 -20.460 -22.509 1.00 46.44 87 SER A C 1
ATOM 680 O O . SER A 1 87 ? 18.978 -19.387 -22.246 1.00 46.44 87 SER A O 1
ATOM 682 N N . GLY A 1 88 ? 19.119 -21.517 -22.953 1.00 47.84 88 GLY A N 1
ATOM 683 C CA . GLY A 1 88 ? 20.564 -21.568 -23.134 1.00 47.84 88 GLY A CA 1
ATOM 684 C C . GLY A 1 88 ? 21.139 -20.482 -24.049 1.00 47.84 88 GLY A C 1
ATOM 685 O O . GLY A 1 88 ? 20.479 -19.944 -24.934 1.00 47.84 88 GLY A O 1
ATOM 686 N N . SER A 1 89 ? 22.416 -20.213 -23.788 1.00 51.94 89 SER A N 1
ATOM 687 C CA . SER A 1 89 ? 23.340 -19.293 -24.450 1.00 51.94 89 SER A CA 1
ATOM 688 C C . SER A 1 89 ? 23.156 -19.094 -25.957 1.00 51.94 89 SER A C 1
ATOM 690 O O . SER A 1 89 ? 23.149 -20.070 -26.706 1.00 51.94 89 SER A O 1
ATOM 692 N N . VAL A 1 90 ? 23.268 -17.842 -26.411 1.00 41.06 90 VAL A N 1
ATOM 693 C CA . VAL A 1 90 ? 24.023 -17.519 -27.635 1.00 41.06 90 VAL A CA 1
ATOM 694 C C . VAL A 1 90 ? 24.580 -16.094 -27.566 1.00 41.06 90 VAL A C 1
ATOM 696 O O . VAL A 1 90 ? 23.839 -15.122 -27.453 1.00 41.06 90 VAL A O 1
ATOM 699 N N . SER A 1 91 ? 25.909 -15.992 -27.612 1.00 43.81 91 SER A N 1
ATOM 700 C CA . SER A 1 91 ? 26.685 -14.749 -27.651 1.00 43.81 91 SER A CA 1
ATOM 701 C C . SER A 1 91 ? 26.375 -13.903 -28.902 1.00 43.81 91 SER A C 1
ATOM 703 O O . SER A 1 91 ? 26.185 -14.469 -29.982 1.00 43.81 91 SER A O 1
ATOM 705 N N . PRO A 1 92 ? 26.400 -12.558 -28.820 1.00 46.69 92 PRO A N 1
ATOM 706 C CA . PRO A 1 92 ? 26.140 -11.678 -29.956 1.00 46.69 92 PRO A CA 1
ATOM 707 C C . PRO A 1 92 ? 27.420 -11.519 -30.785 1.00 46.69 92 PRO A C 1
ATOM 709 O O . PRO A 1 92 ? 28.234 -10.636 -30.532 1.00 46.69 92 PRO A O 1
ATOM 712 N N . GLY A 1 93 ? 27.653 -12.412 -31.747 1.00 44.00 93 GLY A N 1
ATOM 713 C CA . GLY A 1 93 ? 28.898 -12.359 -32.522 1.00 44.00 93 GLY A CA 1
ATOM 714 C C . GLY A 1 93 ? 28.933 -13.104 -33.851 1.00 44.00 93 GLY A C 1
ATOM 715 O O . GLY A 1 93 ? 30.025 -13.312 -34.366 1.00 44.00 93 GLY A O 1
ATOM 716 N N . MET A 1 94 ? 27.798 -13.510 -34.427 1.00 46.16 94 MET A N 1
ATOM 717 C CA . MET A 1 94 ? 27.791 -14.185 -35.732 1.00 46.16 94 MET A CA 1
ATOM 718 C C . MET A 1 94 ? 26.834 -13.504 -36.719 1.00 46.16 94 MET A C 1
ATOM 720 O O . MET A 1 94 ? 25.685 -13.241 -36.359 1.00 46.16 94 MET A O 1
ATOM 724 N N . PRO A 1 95 ? 27.281 -13.206 -37.957 1.00 43.56 95 PRO A N 1
ATOM 725 C CA . PRO A 1 95 ? 26.435 -12.582 -38.960 1.00 43.56 95 PRO A CA 1
ATOM 726 C C . PRO A 1 95 ? 25.348 -13.560 -39.406 1.00 43.56 95 PRO A C 1
ATOM 728 O O . PRO A 1 95 ? 25.599 -14.753 -39.573 1.00 43.56 95 PRO A O 1
ATOM 731 N N . ALA A 1 96 ? 24.139 -13.032 -39.598 1.00 42.56 96 ALA A N 1
ATOM 732 C CA . ALA A 1 96 ? 22.950 -13.784 -39.970 1.00 42.56 96 ALA A CA 1
ATOM 733 C C . ALA A 1 96 ? 23.163 -14.573 -41.276 1.00 42.56 96 ALA A C 1
ATOM 735 O O . ALA A 1 96 ? 23.008 -14.049 -42.380 1.00 42.56 96 ALA A O 1
ATOM 736 N N . VAL A 1 97 ? 23.489 -15.860 -41.150 1.00 44.72 97 VAL A N 1
ATOM 737 C CA . VAL A 1 97 ? 23.361 -16.820 -42.243 1.00 44.72 97 VAL A CA 1
ATOM 738 C C . VAL A 1 97 ? 21.877 -17.122 -42.383 1.00 44.72 97 VAL A C 1
ATOM 740 O O . VAL A 1 97 ? 21.242 -17.645 -41.469 1.00 44.72 97 VAL A O 1
ATOM 743 N N . ARG A 1 98 ? 21.315 -16.758 -43.540 1.00 55.50 98 ARG A N 1
ATOM 744 C CA . ARG A 1 98 ? 19.988 -17.200 -43.973 1.00 55.50 98 ARG A CA 1
ATOM 745 C C . ARG A 1 98 ? 19.966 -18.729 -43.979 1.00 55.50 98 ARG A C 1
ATOM 747 O O . ARG A 1 98 ? 20.429 -19.339 -44.938 1.00 55.50 98 ARG A O 1
ATOM 754 N N . SER A 1 99 ? 19.409 -19.331 -42.937 1.00 46.09 99 SER A N 1
ATOM 755 C CA . SER A 1 99 ? 19.054 -20.745 -42.957 1.00 46.09 99 SER A CA 1
ATOM 756 C C . SER A 1 99 ? 17.623 -20.882 -43.453 1.00 46.09 99 SER A C 1
ATOM 758 O O . SER A 1 99 ? 16.668 -20.385 -42.863 1.00 46.09 99 SER A O 1
ATOM 760 N N . SER A 1 100 ? 17.552 -21.505 -44.622 1.00 47.03 100 SER A N 1
ATOM 761 C CA . SER A 1 100 ? 16.392 -21.991 -45.353 1.00 47.03 100 SER A CA 1
ATOM 762 C C . SER A 1 100 ? 15.356 -22.702 -44.476 1.00 47.03 100 SER A C 1
ATOM 764 O O . SER A 1 100 ? 15.676 -23.234 -43.418 1.00 47.03 100 SER A O 1
ATOM 766 N N . ASN A 1 101 ? 14.114 -22.744 -44.973 1.00 54.69 101 ASN A N 1
ATOM 767 C CA . ASN A 1 101 ? 12.955 -23.468 -44.438 1.00 54.69 101 ASN A CA 1
ATOM 768 C C . ASN A 1 101 ? 13.254 -24.956 -44.138 1.00 54.69 101 ASN A C 1
ATOM 770 O O . ASN A 1 101 ? 12.903 -25.847 -44.915 1.00 54.69 101 ASN A O 1
ATOM 774 N N . GLY A 1 102 ? 13.903 -25.227 -43.007 1.00 47.69 102 GLY A N 1
ATOM 775 C CA . GLY A 1 102 ? 14.183 -26.559 -42.491 1.00 47.69 102 GLY A CA 1
ATOM 776 C C . GLY A 1 102 ? 12.923 -27.175 -41.895 1.00 47.69 102 GLY A C 1
ATOM 777 O O . GLY A 1 102 ? 12.382 -26.689 -40.908 1.00 47.69 102 GLY A O 1
ATOM 778 N N . ARG A 1 103 ? 12.448 -28.237 -42.540 1.00 61.16 103 ARG A N 1
ATOM 779 C CA . ARG A 1 103 ? 11.312 -29.089 -42.169 1.00 61.16 103 ARG A CA 1
ATOM 780 C C . ARG A 1 103 ? 11.354 -29.476 -40.676 1.00 61.16 103 ARG A C 1
ATOM 782 O O . ARG A 1 103 ? 12.394 -29.917 -40.195 1.00 61.16 103 ARG A O 1
ATOM 789 N N . LEU A 1 104 ? 10.223 -29.345 -39.971 1.00 60.06 104 LEU A N 1
ATOM 790 C CA . LEU A 1 104 ? 10.057 -29.846 -38.597 1.00 60.06 104 LEU A CA 1
ATOM 791 C C . LEU A 1 104 ? 10.424 -31.343 -38.530 1.00 60.06 104 LEU A C 1
ATOM 793 O O . LEU A 1 104 ? 9.997 -32.093 -39.415 1.00 60.06 104 LEU A O 1
ATOM 797 N N . PRO A 1 105 ? 11.189 -31.796 -37.518 1.00 62.88 105 PRO A N 1
ATOM 798 C CA . PRO A 1 105 ? 11.457 -33.215 -37.332 1.00 62.88 105 PRO A CA 1
ATOM 799 C C . PRO A 1 105 ? 10.151 -33.956 -37.028 1.00 62.88 105 PRO A C 1
ATOM 801 O O . PRO A 1 105 ? 9.304 -33.483 -36.270 1.00 62.88 105 PRO A O 1
ATOM 804 N N . GLU A 1 106 ? 9.979 -35.111 -37.662 1.00 58.12 106 GLU A N 1
ATOM 805 C CA . GLU A 1 106 ? 8.765 -35.918 -37.578 1.00 58.12 106 GLU A CA 1
ATOM 806 C C . GLU A 1 106 ? 8.677 -36.571 -36.188 1.00 58.12 106 GLU A C 1
ATOM 808 O O . GLU A 1 106 ? 9.395 -37.519 -35.876 1.00 58.12 106 GLU A O 1
ATOM 813 N N . ILE A 1 107 ? 7.821 -36.026 -35.320 1.00 58.38 107 ILE A N 1
ATOM 814 C CA . ILE A 1 107 ? 7.541 -36.598 -34.000 1.00 58.38 107 ILE A CA 1
ATOM 815 C C . ILE A 1 107 ? 6.559 -37.753 -34.201 1.00 58.38 107 ILE A C 1
ATOM 817 O O . ILE A 1 107 ? 5.357 -37.543 -34.362 1.00 58.38 107 ILE A O 1
ATOM 821 N N . THR A 1 108 ? 7.048 -38.991 -34.191 1.00 70.12 108 THR A N 1
ATOM 822 C CA . THR A 1 108 ? 6.160 -40.156 -34.119 1.00 70.12 108 THR A CA 1
ATOM 823 C C . THR A 1 108 ? 5.566 -40.265 -32.720 1.00 70.12 108 THR A C 1
ATOM 825 O O . THR A 1 108 ? 6.293 -40.462 -31.745 1.00 70.12 108 THR A O 1
ATOM 828 N N . LEU A 1 109 ? 4.239 -40.159 -32.629 1.00 73.88 109 LEU A N 1
ATOM 829 C CA . LEU A 1 109 ? 3.490 -40.393 -31.396 1.00 73.88 109 LEU A CA 1
ATOM 830 C C . LEU A 1 109 ? 3.745 -41.821 -30.874 1.00 73.88 109 LEU A C 1
ATOM 832 O O . LEU A 1 109 ? 3.717 -42.773 -31.664 1.00 73.88 109 LEU A O 1
ATOM 836 N N . PRO A 1 110 ? 3.964 -42.006 -29.561 1.00 65.62 110 PRO A N 1
ATOM 837 C CA . PRO A 1 110 ? 4.104 -43.335 -28.986 1.00 65.62 110 PRO A CA 1
ATOM 838 C C . PRO A 1 110 ? 2.805 -44.129 -29.167 1.00 65.62 110 PRO A C 1
ATOM 840 O O . PRO A 1 110 ? 1.709 -43.651 -28.873 1.00 65.62 110 PRO A O 1
ATOM 843 N N . LYS A 1 111 ? 2.927 -45.365 -29.662 1.00 68.25 111 LYS A N 1
ATOM 844 C CA . LYS A 1 111 ? 1.789 -46.277 -29.812 1.00 68.25 111 LYS A CA 1
ATOM 845 C C . LYS A 1 111 ? 1.381 -46.799 -28.438 1.00 68.25 111 LYS A C 1
ATOM 847 O O . LYS A 1 111 ? 2.098 -47.594 -27.835 1.00 68.25 111 LYS A O 1
ATOM 852 N N . PHE A 1 112 ? 0.221 -46.365 -27.959 1.00 69.12 112 PHE A N 1
ATOM 853 C CA . PHE A 1 112 ? -0.365 -46.864 -26.723 1.00 69.12 112 PHE A CA 1
ATOM 854 C C . PHE A 1 112 ? -0.989 -48.244 -26.971 1.00 69.12 112 PHE A C 1
ATOM 856 O O . PHE A 1 112 ? -2.065 -48.361 -27.555 1.00 69.12 112 PHE A O 1
ATOM 863 N N . THR A 1 113 ? -0.308 -49.312 -26.558 1.00 69.12 113 THR A N 1
ATOM 864 C CA . THR A 1 113 ? -0.878 -50.666 -26.551 1.00 69.12 113 THR A CA 1
ATOM 865 C C . THR A 1 113 ? -1.697 -50.830 -25.277 1.00 69.12 113 THR A C 1
ATOM 867 O O . THR A 1 113 ? -1.200 -51.330 -24.268 1.00 69.12 113 THR A O 1
ATOM 870 N N . GLY A 1 114 ? -2.929 -50.321 -25.301 1.00 63.69 114 GLY A N 1
ATOM 871 C CA . GLY A 1 114 ? -3.824 -50.334 -24.151 1.00 63.69 114 GLY A CA 1
ATOM 872 C C . GLY A 1 114 ? -4.007 -51.736 -23.570 1.00 63.69 114 GLY A C 1
ATOM 873 O O . GLY A 1 114 ? -4.605 -52.604 -24.198 1.00 63.69 114 GLY A O 1
ATOM 874 N N . LYS A 1 115 ? -3.531 -51.937 -22.341 1.00 66.56 115 LYS A N 1
ATOM 875 C CA . LYS A 1 115 ? -4.144 -52.873 -21.400 1.00 66.56 115 LYS A CA 1
ATOM 876 C C . LYS A 1 115 ? -4.842 -52.021 -20.353 1.00 66.56 115 LYS A C 1
ATOM 878 O O . LYS A 1 115 ? -4.201 -51.470 -19.464 1.00 66.56 115 LYS A O 1
ATOM 883 N N . VAL A 1 116 ? -6.144 -51.846 -20.547 1.00 64.62 116 VAL A N 1
ATOM 884 C CA . VAL A 1 116 ? -7.040 -51.287 -19.537 1.00 64.62 116 VAL A CA 1
ATOM 885 C C . VAL A 1 116 ? -7.093 -52.308 -18.402 1.00 64.62 116 VAL A C 1
ATOM 887 O O . VAL A 1 116 ? -7.320 -53.489 -18.653 1.00 64.62 116 VAL A O 1
ATOM 890 N N . LEU A 1 117 ? -6.792 -51.872 -17.181 1.00 63.81 117 LEU A N 1
ATOM 891 C CA . LEU A 1 117 ? -7.023 -52.670 -15.982 1.00 63.81 117 LEU A CA 1
ATOM 892 C C . LEU A 1 117 ? -8.540 -52.797 -15.809 1.00 63.81 117 LEU A C 1
ATOM 894 O O . LEU A 1 117 ? -9.219 -51.786 -15.632 1.00 63.81 117 LEU A O 1
ATOM 898 N N . GLU A 1 118 ? -9.060 -54.016 -15.914 1.00 59.38 118 GLU A N 1
ATOM 899 C CA . GLU A 1 118 ? -10.383 -54.347 -15.386 1.00 59.38 118 GLU A CA 1
ATOM 900 C C . GLU A 1 118 ? -10.252 -54.503 -13.863 1.00 59.38 118 GLU A C 1
ATOM 902 O O . GLU A 1 118 ? -9.257 -55.050 -13.380 1.00 59.38 118 GLU A O 1
ATOM 907 N N . PHE A 1 119 ? -11.200 -53.909 -13.139 1.00 67.19 119 PHE A N 1
ATOM 908 C CA . PHE A 1 119 ? -11.204 -53.749 -11.682 1.00 67.19 119 PHE A CA 1
ATOM 909 C C . PHE A 1 119 ? -11.438 -55.065 -10.937 1.00 67.19 119 PHE A C 1
ATOM 911 O O . PHE A 1 119 ? -12.246 -55.883 -11.433 1.00 67.19 119 PHE A O 1
#

Foldseek 3Di:
DVVLLVVLVVCLPDPHDLVVNVVSLVVVVVVVVVVVVVLVVVLVVDDDPVSVVSVVVCVVVVVSNVVSNVSSVVSSCVVVVVDPPDDDDDDDDDPDDPDDDDDDPDDDDDDDPDDDDDD

Organism: NCBI:txid144512

pLDDT: mean 79.19, std 17.62, range [41.06, 98.12]

Secondary structure (DSSP, 8-state):
-HHHHHHHHHHHHTT--HHHHHHHHHHHHHHHHHHHHHHHHHHHH--HHHHHHHHHHHHHHHHHHHHHHHHHHHHHHHHTT---S-S----S----------PPP--PPP---------

Radius of gyration: 25.99 Å; chains: 1; bounding box: 47×64×65 Å